Protein AF-A0A2W6BAG3-F1 (afdb_monomer_lite)

Secondary structure (DSSP, 8-state):
-HHHHHHHHS-TT-HHHHHHHHHHHH-EEEEEEE-SS-EEEEEE--TTPPPPTT---EEEEEEEE--TT-TT-EEEEEEEETTEEEE-

Foldseek 3Di:
DVVVQLCVVPVVPDPLSVLQVVQVVPWDFPDWDDPVQDIKTFTDGDPPRDFDPPQDWDKDWDDFAADPPDPRGDTDMWTGGRRHTGID

Sequence (88 aa):
MEKAVLEKLLNEKSELFQILIKQYLALQVLDREYTGVGIWTNFSTPAGTIKLSGSPSFWFGDVHAKIKGLEHGAAFELLVEDGVFECL

Radius of gyration: 13.29 Å; chains: 1; bounding box: 29×22×34 Å

pLDDT: mean 84.79, std 5.96, range [63.97, 94.25]

Structure (mmCIF, N/CA/C/O backbone):
data_AF-A0A2W6BAG3-F1
#
_entry.id   AF-A0A2W6BAG3-F1
#
loop_
_atom_site.group_PDB
_atom_site.id
_atom_site.type_symbol
_atom_site.label_atom_id
_atom_site.label_alt_id
_atom_site.label_comp_id
_atom_site.label_asym_id
_atom_site.label_entity_id
_atom_site.label_seq_id
_atom_site.pdbx_PDB_ins_code
_atom_site.Cartn_x
_atom_site.Cartn_y
_atom_site.Cartn_z
_atom_site.occupancy
_atom_site.B_iso_or_equiv
_atom_site.auth_seq_id
_atom_site.auth_comp_id
_atom_site.auth_asym_id
_atom_site.auth_atom_id
_atom_site.pdbx_PDB_model_num
ATOM 1 N N . MET A 1 1 ? 9.351 -5.984 -3.708 1.00 71.75 1 MET A N 1
ATOM 2 C CA . MET A 1 1 ? 9.732 -4.660 -4.253 1.00 71.75 1 MET A CA 1
ATOM 3 C C . MET A 1 1 ? 8.996 -3.565 -3.488 1.00 71.75 1 MET A C 1
ATOM 5 O O . MET A 1 1 ? 9.622 -2.663 -2.955 1.00 71.75 1 MET A O 1
ATOM 9 N N . GLU A 1 2 ? 7.690 -3.736 -3.348 1.00 76.94 2 GLU A N 1
ATOM 10 C CA . GLU A 1 2 ? 6.694 -2.966 -2.608 1.00 76.94 2 GLU A CA 1
ATOM 11 C C . GLU A 1 2 ? 7.152 -2.567 -1.193 1.00 76.94 2 GLU A C 1
ATOM 13 O O . GLU A 1 2 ? 7.123 -1.392 -0.853 1.00 76.94 2 GLU A O 1
ATOM 18 N N . LYS A 1 3 ? 7.706 -3.491 -0.391 1.00 78.75 3 LYS A N 1
ATOM 19 C CA . LYS A 1 3 ? 8.254 -3.155 0.941 1.00 78.75 3 LYS A CA 1
ATOM 20 C C . LYS A 1 3 ? 9.314 -2.038 0.900 1.00 78.75 3 LYS A C 1
ATOM 22 O O . LYS A 1 3 ? 9.264 -1.127 1.715 1.00 78.75 3 LYS A O 1
ATOM 27 N N . ALA A 1 4 ? 10.245 -2.094 -0.055 1.00 81.69 4 ALA A N 1
ATOM 28 C CA . ALA A 1 4 ? 11.309 -1.095 -0.188 1.00 81.69 4 ALA A CA 1
ATOM 29 C C . ALA A 1 4 ? 10.780 0.256 -0.700 1.00 81.69 4 ALA A C 1
ATOM 31 O O . ALA A 1 4 ? 11.371 1.300 -0.441 1.00 81.69 4 ALA A O 1
ATOM 32 N N . VAL A 1 5 ? 9.667 0.237 -1.438 1.00 82.62 5 VAL A N 1
ATOM 33 C CA . VAL A 1 5 ? 8.942 1.444 -1.848 1.00 82.62 5 VAL A CA 1
ATOM 34 C C . VAL A 1 5 ? 8.259 2.075 -0.640 1.00 82.62 5 VAL A C 1
ATOM 36 O O . VAL A 1 5 ? 8.405 3.275 -0.427 1.00 82.62 5 VAL A O 1
ATOM 39 N N . LEU A 1 6 ? 7.590 1.271 0.191 1.00 80.06 6 LEU A N 1
ATOM 40 C CA . LEU A 1 6 ? 6.954 1.742 1.422 1.00 80.06 6 LEU A CA 1
ATOM 41 C C . LEU A 1 6 ? 7.969 2.335 2.396 1.00 80.06 6 LEU A C 1
ATOM 43 O O . LEU A 1 6 ? 7.717 3.411 2.920 1.00 80.06 6 LEU A O 1
ATOM 47 N N . GLU A 1 7 ? 9.131 1.703 2.578 1.00 81.81 7 GLU A N 1
ATOM 48 C CA . GLU A 1 7 ? 10.243 2.251 3.378 1.00 81.81 7 GLU A CA 1
ATOM 49 C C . GLU A 1 7 ? 10.682 3.651 2.906 1.00 81.81 7 GLU A C 1
ATOM 51 O O . GLU A 1 7 ? 11.087 4.481 3.714 1.00 81.81 7 GLU A O 1
ATOM 56 N N . LYS A 1 8 ? 10.576 3.941 1.602 1.00 81.44 8 LYS A N 1
ATOM 57 C CA . LYS A 1 8 ? 10.920 5.252 1.035 1.00 81.44 8 LYS A CA 1
ATOM 58 C C . LYS A 1 8 ? 9.779 6.265 1.108 1.00 81.44 8 LYS A C 1
ATOM 60 O O . LYS A 1 8 ? 10.036 7.424 1.414 1.00 81.44 8 LYS A O 1
ATOM 65 N N . LEU A 1 9 ? 8.548 5.842 0.810 1.00 78.62 9 LEU A N 1
ATOM 66 C CA . LEU A 1 9 ? 7.352 6.698 0.829 1.00 78.62 9 LEU A CA 1
ATOM 67 C C . LEU A 1 9 ? 7.051 7.184 2.244 1.00 78.62 9 LEU A C 1
ATOM 69 O O . LEU A 1 9 ? 6.612 8.309 2.469 1.00 78.62 9 LEU A O 1
ATOM 73 N N . LEU A 1 10 ? 7.274 6.304 3.206 1.00 76.38 10 LEU A N 1
ATOM 74 C CA . LEU A 1 10 ? 6.894 6.499 4.580 1.00 76.38 10 LEU A CA 1
ATOM 75 C C . LEU A 1 10 ? 8.183 6.616 5.376 1.00 76.38 10 LEU A C 1
ATOM 77 O O . LEU A 1 10 ? 8.785 5.611 5.740 1.00 76.38 10 LEU A O 1
ATOM 81 N N . ASN A 1 11 ? 8.605 7.860 5.619 1.00 70.75 11 ASN A N 1
ATOM 82 C CA . ASN A 1 11 ? 9.776 8.188 6.431 1.00 70.75 11 ASN A CA 1
ATOM 83 C C . ASN A 1 11 ? 9.837 7.242 7.643 1.00 70.75 11 ASN A C 1
ATOM 85 O O . ASN A 1 11 ? 8.919 7.271 8.473 1.00 70.75 11 ASN A O 1
ATOM 89 N N . GLU A 1 12 ? 10.881 6.400 7.692 1.00 63.97 12 GLU A N 1
ATOM 90 C CA . GLU A 1 12 ? 10.967 5.075 8.351 1.00 63.97 12 GLU A CA 1
ATOM 91 C C . GLU A 1 12 ? 10.584 5.030 9.853 1.00 63.97 12 GLU A C 1
ATOM 93 O O . GLU A 1 12 ? 10.587 3.974 10.489 1.00 63.97 12 GLU A O 1
ATOM 98 N N . LYS A 1 13 ? 10.257 6.175 10.460 1.00 65.38 13 LYS A N 1
ATOM 99 C CA . LYS A 1 13 ? 10.037 6.379 11.896 1.00 65.38 13 LYS A CA 1
ATOM 100 C C . LYS A 1 13 ? 8.660 6.933 12.274 1.00 65.38 13 LYS A C 1
ATOM 102 O O . LYS A 1 13 ? 8.411 7.112 13.463 1.00 65.38 13 LYS A O 1
ATOM 107 N N . SER A 1 14 ? 7.774 7.231 11.322 1.00 80.69 14 SER A N 1
ATOM 108 C CA . SER A 1 14 ? 6.427 7.715 11.668 1.00 80.69 14 SER A CA 1
ATOM 109 C C . SER A 1 14 ? 5.531 6.584 12.200 1.00 80.69 14 SER A C 1
ATOM 111 O O . SER A 1 14 ? 5.640 5.436 11.773 1.00 80.69 14 SER A O 1
ATOM 113 N N . GLU A 1 15 ? 4.618 6.894 13.125 1.00 81.88 15 GLU A N 1
ATOM 114 C CA . GLU A 1 15 ? 3.609 5.933 13.610 1.00 81.88 15 GLU A CA 1
ATOM 115 C C . GLU A 1 15 ? 2.752 5.388 12.455 1.00 81.88 15 GLU A C 1
ATOM 117 O O . GLU A 1 15 ? 2.474 4.191 12.376 1.00 81.88 15 GLU A O 1
ATOM 122 N N . LEU A 1 16 ? 2.431 6.265 11.501 1.00 84.25 16 LEU A N 1
ATOM 123 C CA . LEU A 1 16 ? 1.726 5.938 10.268 1.00 84.25 16 LEU A CA 1
ATOM 124 C C . LEU A 1 16 ? 2.464 4.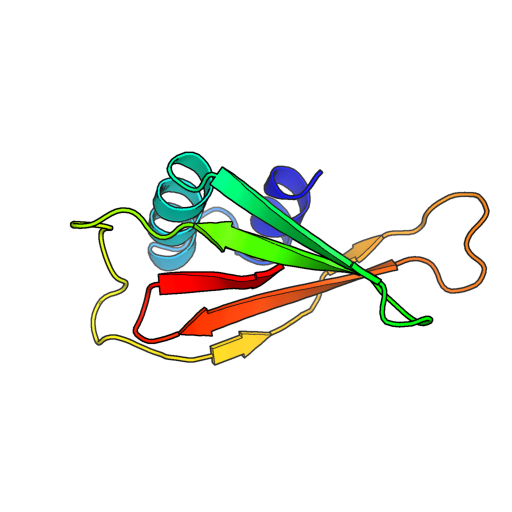854 9.463 1.00 84.25 16 LEU A C 1
ATOM 126 O O . LEU A 1 16 ? 1.838 3.874 9.065 1.00 84.25 16 LEU A O 1
ATOM 130 N N . PHE A 1 17 ? 3.790 4.961 9.295 1.00 84.38 17 PHE A N 1
ATOM 131 C CA . PHE A 1 17 ? 4.596 3.931 8.622 1.00 84.38 17 PHE A CA 1
ATOM 132 C C . PHE A 1 17 ? 4.461 2.562 9.284 1.00 84.38 17 PHE A C 1
ATOM 134 O O . PHE A 1 17 ? 4.239 1.554 8.613 1.00 84.38 17 PHE A O 1
ATOM 141 N N . GLN A 1 18 ? 4.579 2.528 10.612 1.00 86.94 18 GLN A N 1
ATOM 142 C CA . GLN A 1 18 ? 4.551 1.282 11.375 1.00 86.94 18 GLN A CA 1
ATOM 143 C C . GLN A 1 18 ? 3.195 0.579 11.270 1.00 86.94 18 GLN A C 1
ATOM 145 O O . GLN A 1 18 ? 3.144 -0.652 11.259 1.00 86.94 18 GLN A O 1
ATOM 150 N N . ILE A 1 19 ? 2.101 1.338 11.177 1.00 90.19 19 ILE A N 1
ATOM 151 C CA . ILE A 1 19 ? 0.763 0.778 10.964 1.00 90.19 19 ILE A CA 1
ATOM 152 C C . ILE A 1 19 ? 0.615 0.284 9.521 1.00 90.19 19 ILE A C 1
ATOM 154 O O . ILE A 1 19 ? 0.250 -0.874 9.329 1.00 90.19 19 ILE A O 1
ATOM 158 N N . LEU A 1 20 ? 0.963 1.091 8.515 1.00 89.69 20 LEU A N 1
ATOM 159 C CA . LEU A 1 20 ? 0.809 0.707 7.104 1.00 89.69 20 LEU A CA 1
ATOM 160 C C . LEU A 1 20 ? 1.684 -0.494 6.708 1.00 89.69 20 LEU A C 1
ATOM 162 O O . LEU A 1 20 ? 1.224 -1.361 5.971 1.00 89.69 20 LEU A O 1
ATOM 166 N N . ILE A 1 21 ? 2.903 -0.621 7.248 1.00 88.38 21 ILE A N 1
ATOM 167 C CA . ILE A 1 21 ? 3.736 -1.828 7.079 1.00 88.38 21 ILE A CA 1
ATOM 168 C C . ILE A 1 21 ? 3.041 -3.060 7.663 1.00 88.38 21 ILE A C 1
ATOM 170 O O . ILE A 1 21 ? 3.040 -4.116 7.033 1.00 88.38 21 ILE A O 1
ATOM 174 N N . LYS A 1 22 ? 2.461 -2.956 8.865 1.00 89.00 22 LYS A N 1
ATOM 175 C C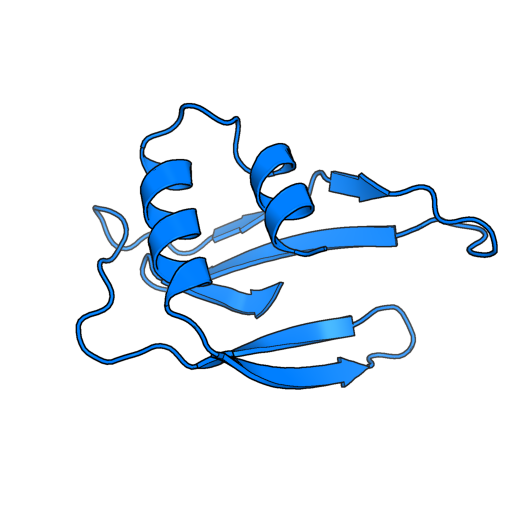A . LYS A 1 22 ? 1.756 -4.084 9.495 1.00 89.00 22 LYS A CA 1
ATOM 176 C C . LYS A 1 22 ? 0.531 -4.495 8.690 1.00 89.00 22 LYS A C 1
ATOM 178 O O . LYS A 1 22 ? 0.300 -5.692 8.557 1.00 89.00 22 LYS A O 1
ATOM 183 N N . GLN A 1 23 ? -0.212 -3.523 8.157 1.00 91.19 23 GLN A N 1
ATOM 184 C CA . GLN A 1 23 ? -1.312 -3.789 7.235 1.00 91.19 23 GLN A CA 1
ATOM 185 C C . GLN A 1 23 ? -0.781 -4.526 6.006 1.00 91.19 23 GLN A C 1
ATOM 187 O O . GLN A 1 23 ? -1.157 -5.675 5.818 1.00 91.19 23 GLN A O 1
ATOM 192 N N . TYR A 1 24 ? 0.172 -3.941 5.268 1.00 88.38 24 TYR A N 1
ATOM 193 C CA . TYR A 1 24 ? 0.778 -4.524 4.062 1.00 88.38 24 TYR A CA 1
ATOM 194 C C . TYR A 1 24 ? 1.275 -5.965 4.266 1.00 88.38 24 TYR A C 1
ATOM 196 O O . TYR A 1 24 ? 1.016 -6.831 3.436 1.00 88.38 24 TYR A O 1
ATOM 204 N N . LEU A 1 25 ? 1.950 -6.255 5.384 1.00 87.56 25 LEU A N 1
ATOM 205 C CA . LEU A 1 25 ? 2.441 -7.605 5.699 1.00 87.56 25 LEU A CA 1
ATOM 206 C C . LEU A 1 25 ? 1.323 -8.632 5.945 1.00 87.56 25 LEU A C 1
ATOM 208 O O . LEU A 1 25 ? 1.587 -9.832 5.875 1.00 87.56 25 LEU A O 1
ATOM 212 N N . ALA A 1 26 ? 0.110 -8.179 6.257 1.00 88.75 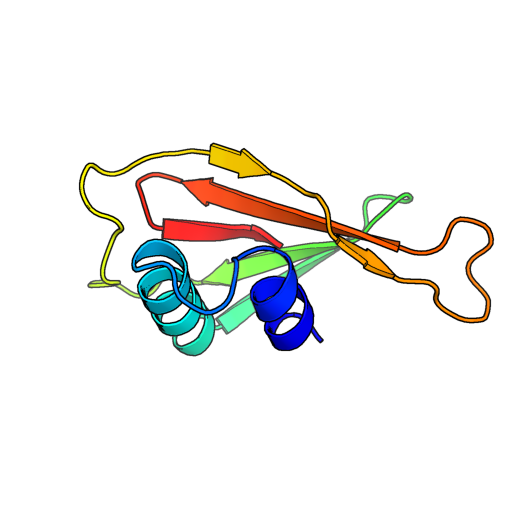26 ALA A N 1
ATOM 213 C CA . ALA A 1 26 ? -1.072 -9.016 6.423 1.00 88.75 26 ALA A CA 1
ATOM 214 C C . ALA A 1 26 ? -1.931 -9.113 5.148 1.00 88.75 26 ALA A C 1
ATOM 216 O O . ALA A 1 26 ? -2.823 -9.962 5.093 1.00 88.75 26 ALA A O 1
ATOM 217 N N . LEU A 1 27 ? -1.682 -8.271 4.138 1.00 87.81 27 LEU A N 1
ATOM 218 C CA . LEU A 1 27 ? -2.421 -8.302 2.879 1.00 87.81 27 LEU A CA 1
ATOM 219 C C . LEU A 1 27 ? -1.943 -9.449 1.982 1.00 87.81 27 LEU A C 1
ATOM 221 O O . LEU A 1 27 ? -0.784 -9.867 2.011 1.00 87.81 27 LEU A O 1
ATOM 225 N N . GLN A 1 28 ? -2.840 -9.918 1.121 1.00 86.50 28 GLN A N 1
ATOM 226 C CA . GLN A 1 28 ? -2.506 -10.771 -0.014 1.00 86.50 28 GLN A CA 1
ATOM 227 C C . GLN A 1 28 ? -2.765 -9.991 -1.297 1.00 86.50 28 GLN A C 1
ATOM 229 O O . GLN A 1 28 ? -3.736 -9.247 -1.382 1.00 86.50 28 GLN A O 1
ATOM 234 N N . VAL A 1 29 ? -1.902 -10.151 -2.298 1.00 89.19 29 VAL A N 1
ATOM 235 C CA . VAL A 1 29 ? -2.156 -9.572 -3.622 1.00 89.19 29 VAL A CA 1
ATOM 236 C C . VAL A 1 29 ? -3.342 -10.304 -4.243 1.00 89.19 29 VAL A C 1
ATOM 238 O O . VAL A 1 29 ? -3.276 -11.524 -4.409 1.00 89.19 29 VAL A O 1
ATOM 241 N N . LEU A 1 30 ? -4.402 -9.569 -4.575 1.00 89.69 30 LEU A N 1
ATOM 242 C CA . LEU A 1 30 ? -5.575 -10.102 -5.270 1.00 89.69 30 LEU A CA 1
ATOM 243 C C . LEU A 1 30 ? -5.315 -10.168 -6.770 1.00 89.69 30 LEU A C 1
ATOM 245 O O . LEU A 1 30 ? -5.427 -11.231 -7.380 1.00 89.69 30 LEU A O 1
ATOM 249 N N . ASP A 1 31 ? -4.913 -9.040 -7.344 1.00 90.69 31 ASP A N 1
ATOM 250 C CA . ASP A 1 31 ? -4.606 -8.922 -8.758 1.00 90.69 31 ASP A CA 1
ATOM 251 C C . ASP A 1 31 ? -3.606 -7.791 -9.021 1.00 90.69 31 ASP A C 1
ATOM 253 O O . ASP A 1 31 ? -3.169 -7.066 -8.121 1.00 90.69 31 ASP A O 1
ATOM 257 N N . ARG A 1 32 ? -3.185 -7.716 -10.283 1.00 90.69 32 ARG A N 1
ATOM 258 C CA . ARG A 1 32 ? -2.403 -6.608 -10.810 1.00 90.69 32 ARG A CA 1
ATOM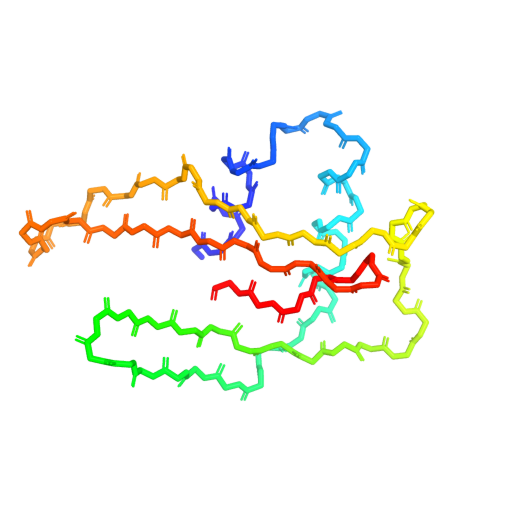 259 C C . ARG A 1 32 ? -3.045 -6.129 -12.097 1.00 90.69 32 ARG A C 1
ATOM 261 O O . ARG A 1 32 ? -3.153 -6.906 -13.048 1.00 90.69 32 ARG A O 1
ATOM 268 N N . GLU A 1 33 ? -3.418 -4.861 -12.140 1.00 89.75 33 GLU A N 1
ATOM 269 C CA . GLU A 1 33 ? -4.037 -4.238 -13.303 1.00 89.75 33 GLU A CA 1
ATOM 270 C C . GLU A 1 33 ? -3.002 -3.430 -14.086 1.00 89.75 33 GLU A C 1
ATOM 272 O O . GLU A 1 33 ? -2.377 -2.516 -13.552 1.00 8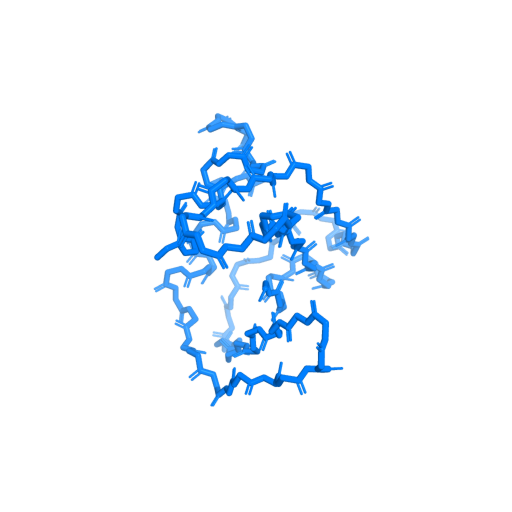9.75 33 GLU A O 1
ATOM 277 N N . TYR A 1 34 ? -2.820 -3.755 -15.368 1.00 85.38 34 TYR A N 1
ATOM 278 C CA . TYR A 1 34 ? -1.953 -2.996 -16.265 1.00 85.38 34 TYR A CA 1
ATOM 279 C C . TYR A 1 34 ? -2.759 -1.941 -17.024 1.00 85.38 34 TYR A C 1
ATOM 281 O O . TYR A 1 34 ? -3.654 -2.276 -17.798 1.00 85.38 34 TYR A O 1
ATOM 289 N N . THR A 1 35 ? -2.397 -0.670 -16.859 1.00 82.06 35 THR A N 1
ATOM 290 C CA . THR A 1 35 ? -3.142 0.468 -17.432 1.00 82.06 35 THR A CA 1
ATOM 291 C C . THR A 1 35 ? -2.556 0.985 -18.748 1.00 82.06 35 THR A C 1
ATOM 293 O O . THR A 1 35 ? -3.008 1.993 -19.284 1.00 82.06 35 THR A O 1
ATOM 296 N N . GLY A 1 36 ? -1.505 0.344 -19.268 1.00 79.69 36 GLY A N 1
ATOM 297 C CA . GLY A 1 36 ? -0.723 0.847 -20.405 1.00 79.69 36 GLY A CA 1
ATOM 298 C C . GLY A 1 36 ? 0.406 1.799 -20.004 1.00 79.69 36 GLY A C 1
ATOM 299 O O . GLY A 1 36 ? 1.432 1.838 -20.678 1.00 79.69 36 GLY A O 1
ATOM 300 N N . VAL A 1 37 ? 0.259 2.513 -18.884 1.00 78.31 37 VAL A N 1
ATOM 301 C CA . VAL A 1 37 ? 1.264 3.461 -18.360 1.00 78.31 37 VAL A CA 1
ATOM 302 C C . VAL A 1 37 ? 1.788 3.093 -16.969 1.00 78.31 37 VAL A C 1
ATOM 304 O O . VAL A 1 37 ? 2.750 3.695 -16.502 1.00 78.31 37 VAL A O 1
ATOM 307 N N . GLY A 1 38 ? 1.199 2.085 -16.322 1.00 77.56 38 GLY A N 1
ATOM 308 C CA . GLY A 1 38 ? 1.589 1.622 -14.995 1.00 77.56 38 GLY A CA 1
ATOM 309 C C . GLY A 1 38 ? 0.939 0.291 -14.627 1.00 77.56 38 GLY A C 1
ATOM 310 O O . GLY A 1 38 ? 0.270 -0.342 -15.450 1.00 77.56 38 GLY A O 1
ATOM 311 N N . ILE A 1 39 ? 1.174 -0.136 -13.388 1.00 84.06 39 ILE A N 1
ATOM 312 C CA . ILE A 1 39 ? 0.562 -1.320 -12.786 1.00 84.06 39 ILE A CA 1
ATOM 313 C C . ILE A 1 39 ? -0.020 -0.897 -11.445 1.00 84.06 39 ILE A C 1
ATOM 315 O O . ILE A 1 39 ? 0.714 -0.336 -10.640 1.00 84.06 39 ILE A O 1
ATOM 319 N N . TRP A 1 40 ? -1.288 -1.214 -11.212 1.00 83.44 40 TRP A N 1
ATOM 320 C CA . TRP A 1 40 ? -1.891 -1.172 -9.884 1.00 83.44 40 TRP A CA 1
ATOM 321 C C . TRP A 1 40 ? -1.828 -2.557 -9.264 1.00 83.44 40 TRP A C 1
ATOM 323 O O . TRP A 1 40 ? -2.176 -3.540 -9.922 1.00 83.44 40 TRP A O 1
ATOM 333 N N . THR A 1 41 ? -1.378 -2.659 -8.019 1.00 87.25 41 THR A N 1
ATOM 334 C CA . THR A 1 41 ? -1.448 -3.897 -7.241 1.00 87.25 41 THR A CA 1
ATOM 335 C C . THR A 1 41 ? -2.586 -3.782 -6.244 1.00 87.25 41 THR A C 1
ATOM 337 O O . THR A 1 41 ? -2.488 -3.041 -5.268 1.00 87.25 41 THR A O 1
ATOM 340 N N . ASN A 1 42 ? -3.650 -4.546 -6.476 1.00 84.94 42 ASN A N 1
ATOM 341 C CA . ASN A 1 42 ? -4.803 -4.577 -5.587 1.00 84.94 42 ASN A CA 1
ATOM 342 C C . ASN A 1 42 ? -4.596 -5.628 -4.495 1.00 84.94 42 ASN A C 1
ATOM 344 O O . ASN A 1 42 ? -4.099 -6.735 -4.746 1.00 84.94 42 ASN A O 1
ATOM 348 N N . PHE A 1 43 ? -4.989 -5.290 -3.271 1.00 87.12 43 PHE A N 1
ATOM 349 C CA . PHE A 1 43 ? -4.738 -6.107 -2.092 1.00 87.12 43 PHE A CA 1
ATOM 350 C C . PHE A 1 43 ? -6.033 -6.552 -1.412 1.00 87.12 43 PHE A C 1
ATOM 352 O O . PHE A 1 43 ? -7.051 -5.870 -1.433 1.00 87.12 43 PHE A O 1
ATOM 359 N N . SER A 1 44 ? -5.996 -7.718 -0.771 1.00 88.19 44 SER A N 1
ATOM 360 C CA . SER A 1 44 ? -7.075 -8.179 0.097 1.00 88.19 44 SER A CA 1
ATOM 361 C C . SER A 1 44 ? -6.925 -7.531 1.464 1.00 88.19 44 SER A C 1
ATOM 363 O O . SER A 1 44 ? -5.860 -7.680 2.065 1.00 88.19 44 SER A O 1
ATOM 365 N N . THR A 1 45 ? -7.994 -6.958 2.008 1.00 84.31 45 THR A N 1
ATOM 366 C CA . THR A 1 45 ? -8.016 -6.424 3.376 1.00 84.31 45 THR A CA 1
ATOM 367 C C . THR A 1 45 ? -8.661 -7.427 4.340 1.00 84.31 45 THR A C 1
ATOM 369 O O . THR A 1 45 ? -9.879 -7.624 4.295 1.00 84.31 45 THR A O 1
ATOM 372 N N . PRO A 1 46 ? -7.897 -8.078 5.242 1.00 85.19 46 PRO A N 1
ATOM 373 C CA . PRO A 1 46 ? -8.462 -8.986 6.234 1.00 85.19 46 PRO A CA 1
ATOM 374 C C . PRO A 1 46 ? -9.410 -8.274 7.208 1.00 85.19 46 PRO A C 1
ATOM 376 O O . PRO A 1 46 ? -9.177 -7.133 7.621 1.00 85.19 46 PRO A O 1
ATOM 379 N N . ALA A 1 47 ? -10.452 -8.978 7.656 1.00 82.19 47 ALA A N 1
ATOM 380 C CA . ALA A 1 47 ? -11.294 -8.500 8.748 1.00 82.19 47 ALA A CA 1
ATOM 381 C C . ALA A 1 47 ? -10.455 -8.270 10.021 1.00 82.19 47 ALA A C 1
ATOM 383 O O . ALA A 1 47 ? -9.617 -9.096 10.381 1.00 82.19 47 ALA A O 1
ATOM 384 N N . GLY A 1 48 ? -10.684 -7.148 10.709 1.00 82.75 48 GLY A N 1
ATOM 385 C CA . GLY A 1 48 ? -9.928 -6.784 11.915 1.00 82.75 48 GLY A CA 1
ATOM 386 C C . GLY A 1 48 ? -8.569 -6.129 11.646 1.00 82.75 48 GLY A C 1
ATOM 387 O O . GLY A 1 48 ? -7.783 -5.973 12.581 1.00 82.75 48 GLY A O 1
ATOM 388 N N . THR A 1 49 ? -8.291 -5.724 10.402 1.00 88.69 49 THR A N 1
ATOM 389 C CA . THR A 1 49 ? -7.109 -4.915 10.069 1.00 88.69 49 THR A CA 1
ATOM 390 C C . THR A 1 49 ? -7.061 -3.658 10.942 1.00 88.69 49 THR A C 1
ATOM 392 O O . THR A 1 49 ? -8.032 -2.906 11.035 1.00 88.69 49 THR A O 1
ATOM 395 N N . ILE A 1 50 ? -5.922 -3.443 11.606 1.00 89.94 50 ILE A N 1
ATOM 396 C CA . ILE A 1 50 ? -5.677 -2.265 12.446 1.00 89.94 50 ILE A CA 1
ATOM 397 C C . ILE A 1 50 ? -5.673 -1.038 11.543 1.00 89.94 50 ILE A C 1
ATOM 399 O O . ILE A 1 50 ? -4.816 -0.957 10.672 1.00 89.94 50 ILE A O 1
ATOM 403 N N . LYS A 1 51 ? -6.584 -0.090 11.764 1.00 92.00 51 LYS A N 1
ATOM 404 C CA . LYS A 1 51 ? -6.687 1.156 10.991 1.00 92.00 51 LYS A CA 1
ATOM 405 C C . LYS A 1 51 ? -5.781 2.251 11.548 1.00 92.00 51 LYS A C 1
ATOM 407 O O . LYS A 1 51 ? -5.460 2.259 12.738 1.00 92.00 51 LYS A O 1
ATOM 412 N N . LEU A 1 52 ? -5.410 3.205 10.698 1.00 91.75 52 LEU A N 1
ATOM 413 C CA . LEU A 1 52 ? -4.838 4.473 11.149 1.00 91.75 52 LEU A CA 1
ATOM 414 C C . LEU A 1 52 ? -5.844 5.238 12.022 1.00 91.75 52 LEU A C 1
ATOM 416 O O . LEU A 1 52 ? -7.048 5.243 11.758 1.00 91.75 52 LEU A O 1
ATOM 420 N N . SER A 1 53 ? -5.339 5.914 13.055 1.00 90.69 53 SER A N 1
ATOM 421 C CA . SER A 1 53 ? -6.170 6.745 13.931 1.00 90.69 53 SER A CA 1
ATOM 422 C C . SER A 1 53 ? -6.849 7.863 13.137 1.00 90.69 53 SER A C 1
ATOM 424 O O . SER A 1 53 ? -6.211 8.525 12.319 1.00 90.69 53 SER A O 1
ATOM 426 N N . GLY A 1 54 ? -8.144 8.068 13.379 1.00 91.31 54 GLY A N 1
ATOM 427 C CA . GLY A 1 54 ? -8.949 9.068 12.676 1.00 91.31 54 GLY A CA 1
ATOM 428 C C . GLY A 1 54 ? -9.413 8.661 11.276 1.00 91.31 54 GLY A C 1
ATOM 429 O O . GLY A 1 54 ? -10.046 9.482 10.621 1.00 91.31 54 GLY A O 1
ATOM 430 N N . SER A 1 55 ? -9.140 7.426 10.827 1.00 92.38 55 SER A N 1
ATOM 431 C CA . SER A 1 55 ? -9.632 6.902 9.543 1.00 92.38 55 SER A CA 1
ATOM 432 C C . SER A 1 55 ? -9.339 7.801 8.321 1.00 92.38 55 SER A C 1
ATOM 434 O O . SER A 1 55 ? -10.230 8.050 7.508 1.00 92.38 55 SER A O 1
ATOM 436 N N . PRO A 1 56 ? -8.114 8.339 8.164 1.00 93.38 56 PRO A N 1
ATOM 437 C CA . PRO A 1 56 ? -7.815 9.222 7.045 1.00 93.38 56 PRO A CA 1
ATOM 438 C C . PRO A 1 56 ? -7.828 8.461 5.713 1.00 93.38 56 PRO A C 1
ATOM 440 O O . PRO A 1 56 ? -7.353 7.328 5.636 1.00 93.38 56 PRO A O 1
ATOM 443 N N . SER A 1 57 ? -8.285 9.134 4.657 1.00 94.25 57 SER A N 1
ATOM 444 C CA . SER A 1 57 ? -8.077 8.708 3.271 1.00 94.25 57 SER A CA 1
ATOM 445 C C . SER A 1 57 ? -7.137 9.685 2.580 1.00 94.25 57 SER A C 1
ATOM 447 O O . SER A 1 57 ? -7.330 10.901 2.672 1.00 94.25 57 SER A O 1
ATOM 449 N N . PHE A 1 58 ? -6.105 9.173 1.919 1.00 91.00 58 PHE A N 1
ATOM 450 C CA . PHE A 1 58 ? -5.119 9.989 1.221 1.00 91.00 58 PHE A CA 1
ATOM 451 C C . PHE A 1 58 ? -4.387 9.179 0.153 1.00 91.00 58 PHE A C 1
ATOM 453 O O . PHE A 1 58 ? -4.233 7.964 0.250 1.00 91.00 58 PHE A O 1
ATOM 460 N N . TRP A 1 59 ? -3.907 9.896 -0.855 1.00 90.56 59 TRP A N 1
ATOM 461 C CA . TRP A 1 59 ? -3.121 9.368 -1.958 1.00 90.56 59 TRP A CA 1
ATOM 462 C C . TRP A 1 59 ? -1.870 10.223 -2.093 1.00 90.56 59 TRP A C 1
ATOM 464 O O . TRP A 1 59 ? -1.946 11.454 -2.077 1.00 90.56 59 TRP A O 1
ATOM 474 N N . PHE A 1 60 ? -0.712 9.577 -2.166 1.00 85.06 60 PHE A N 1
ATOM 475 C CA . PHE A 1 60 ? 0.560 10.262 -2.325 1.00 85.06 60 PHE A CA 1
ATOM 476 C C . PHE A 1 60 ? 1.585 9.373 -3.031 1.00 85.06 60 PHE A C 1
ATOM 478 O O . PHE A 1 60 ? 1.584 8.152 -2.884 1.00 85.06 60 PHE A O 1
ATOM 485 N N . GLY A 1 61 ? 2.492 10.006 -3.768 1.00 78.69 61 GLY A N 1
ATOM 486 C CA . GLY A 1 61 ? 3.619 9.358 -4.424 1.00 78.69 61 GLY A CA 1
ATOM 487 C C . GLY A 1 61 ? 4.789 10.327 -4.511 1.00 78.69 61 GLY A C 1
ATOM 488 O O . GLY A 1 61 ? 4.648 11.417 -5.052 1.00 78.69 61 GLY A O 1
ATOM 489 N N . ASP A 1 62 ? 5.929 9.943 -3.939 1.00 75.81 62 ASP A N 1
ATOM 490 C CA . ASP A 1 62 ? 7.198 10.691 -4.032 1.00 75.81 62 ASP A CA 1
ATOM 491 C C . ASP A 1 62 ? 8.398 9.730 -4.139 1.00 75.81 62 ASP A C 1
ATOM 493 O O . ASP A 1 62 ? 9.536 10.027 -3.775 1.00 75.81 62 ASP A O 1
ATOM 497 N N . VAL A 1 63 ? 8.140 8.504 -4.605 1.00 80.31 63 VAL A N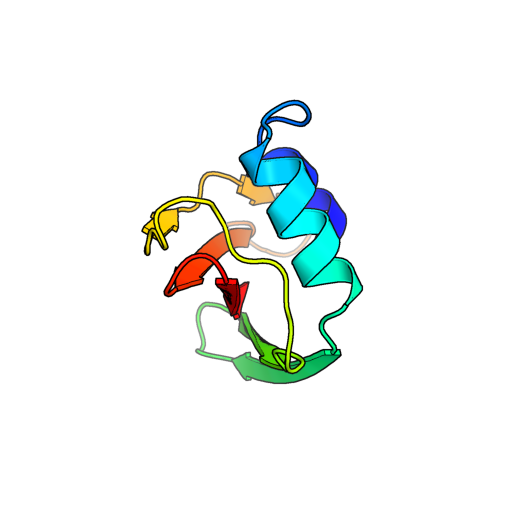 1
ATOM 498 C CA . VAL A 1 63 ? 9.178 7.491 -4.794 1.00 80.31 63 VAL A CA 1
ATOM 499 C C . VAL A 1 63 ? 9.303 7.171 -6.266 1.00 80.31 63 VAL A C 1
ATOM 501 O O . VAL A 1 63 ? 8.420 6.577 -6.879 1.00 80.31 63 VAL A O 1
ATOM 504 N N . HIS A 1 64 ? 10.462 7.529 -6.812 1.00 82.56 64 HIS A N 1
ATOM 505 C CA . HIS A 1 64 ? 10.851 7.228 -8.179 1.00 82.56 64 HIS A CA 1
ATOM 506 C C . HIS A 1 64 ? 11.980 6.197 -8.197 1.00 82.56 64 HIS A C 1
ATOM 508 O O . HIS A 1 64 ? 12.971 6.314 -7.468 1.00 82.56 64 HIS A O 1
ATOM 514 N N . ALA A 1 65 ? 11.864 5.198 -9.067 1.00 80.81 65 ALA A N 1
ATOM 515 C CA . ALA A 1 65 ? 12.909 4.221 -9.326 1.00 80.81 65 ALA A CA 1
ATOM 516 C C . ALA A 1 65 ? 13.465 4.381 -10.740 1.00 80.81 65 ALA A C 1
ATOM 518 O O . ALA A 1 65 ? 12.738 4.412 -11.731 1.00 80.81 65 ALA A O 1
ATOM 519 N N . LYS A 1 66 ? 14.794 4.405 -10.841 1.00 82.31 66 LYS A N 1
ATOM 520 C CA . LYS A 1 66 ? 15.484 4.232 -12.119 1.00 82.31 66 LYS A CA 1
ATOM 521 C C . LYS A 1 66 ? 15.637 2.742 -12.379 1.00 82.31 66 LYS A C 1
ATOM 523 O O . LYS A 1 66 ? 16.415 2.074 -11.701 1.00 82.31 66 LYS A O 1
ATOM 528 N N . ILE A 1 67 ? 14.904 2.233 -13.360 1.00 80.88 67 ILE A N 1
ATOM 529 C CA . ILE A 1 67 ? 14.966 0.830 -13.765 1.00 80.88 67 ILE A CA 1
ATOM 530 C C . ILE A 1 67 ? 15.655 0.765 -15.125 1.00 80.88 67 ILE A C 1
ATOM 532 O O . ILE A 1 67 ? 15.263 1.447 -16.070 1.00 80.88 67 ILE A O 1
ATOM 536 N N . LYS A 1 68 ? 16.714 -0.043 -15.227 1.00 82.50 68 LYS A N 1
ATOM 537 C CA . LYS A 1 68 ? 17.437 -0.224 -16.489 1.00 82.50 68 LYS A CA 1
ATOM 538 C C . LYS A 1 68 ? 16.472 -0.769 -17.548 1.00 82.50 68 LYS A C 1
ATOM 540 O O . LYS A 1 68 ? 15.902 -1.836 -17.352 1.00 82.50 68 LYS A O 1
ATOM 545 N N . GLY A 1 69 ? 16.334 -0.052 -18.662 1.00 80.56 69 GLY A N 1
ATOM 546 C CA . GLY A 1 69 ? 15.420 -0.409 -19.754 1.00 80.56 69 GLY A CA 1
ATOM 547 C C . GLY A 1 69 ? 14.086 0.345 -19.753 1.00 80.56 69 GLY A C 1
ATOM 548 O O . GLY A 1 69 ? 13.338 0.203 -20.711 1.00 80.56 69 GLY A O 1
ATOM 549 N N . LEU A 1 70 ? 13.806 1.172 -18.738 1.00 79.31 70 LEU A N 1
ATOM 550 C CA . LEU A 1 70 ? 12.677 2.108 -18.722 1.00 79.31 70 LEU A CA 1
ATOM 551 C C . LEU A 1 70 ? 13.183 3.535 -18.968 1.00 79.31 70 LEU A C 1
ATOM 553 O O . LEU A 1 70 ? 13.959 4.057 -18.169 1.00 79.31 70 LEU A O 1
ATOM 557 N N . GLU A 1 71 ? 12.736 4.164 -20.059 1.00 79.56 71 GLU A N 1
ATOM 558 C CA . GLU A 1 71 ? 13.175 5.509 -20.475 1.00 79.56 71 GLU A CA 1
ATOM 559 C C . GLU A 1 71 ? 12.861 6.581 -19.421 1.00 79.56 71 GLU A C 1
ATOM 561 O O . GLU A 1 71 ? 13.690 7.443 -19.134 1.00 79.56 71 GLU A O 1
ATOM 566 N N . HIS A 1 72 ? 11.693 6.479 -18.786 1.00 81.06 72 HIS A N 1
ATOM 567 C CA . HIS A 1 72 ? 11.222 7.439 -17.783 1.00 81.06 72 HIS A CA 1
ATOM 568 C C . HIS A 1 72 ? 11.308 6.907 -16.342 1.00 81.06 72 HIS A C 1
ATOM 570 O O . HIS A 1 72 ? 10.882 7.576 -15.405 1.00 81.06 72 HIS A O 1
ATOM 576 N N . GLY A 1 73 ? 11.894 5.720 -16.144 1.00 82.69 73 GLY A N 1
ATOM 577 C CA . GLY A 1 73 ? 11.893 5.034 -14.851 1.00 82.69 73 GLY A CA 1
ATOM 578 C C . GLY A 1 73 ? 10.502 4.531 -14.448 1.00 82.69 73 GLY A C 1
ATOM 579 O O . GLY A 1 73 ? 9.677 4.218 -15.301 1.00 82.69 73 GLY A O 1
ATOM 580 N N . ALA A 1 74 ? 10.273 4.413 -13.142 1.00 83.38 74 ALA A N 1
ATOM 581 C CA . ALA A 1 74 ? 8.989 4.072 -12.537 1.00 83.38 74 ALA A CA 1
ATOM 582 C C . ALA A 1 74 ? 8.689 5.032 -11.380 1.00 83.38 74 ALA A C 1
ATOM 584 O O . ALA A 1 74 ? 9.611 5.481 -10.694 1.00 83.38 74 ALA A O 1
ATOM 585 N N . ALA A 1 75 ? 7.414 5.326 -11.157 1.00 83.88 75 ALA A N 1
ATOM 586 C CA . ALA A 1 75 ? 6.917 6.015 -9.973 1.00 83.88 75 ALA A CA 1
ATOM 587 C C . ALA A 1 75 ? 6.033 5.051 -9.178 1.00 83.88 75 ALA A C 1
ATOM 589 O O . ALA A 1 75 ? 5.477 4.115 -9.753 1.00 83.88 75 ALA A O 1
ATOM 590 N N . PHE A 1 76 ? 5.939 5.272 -7.873 1.00 84.88 76 PHE A N 1
ATOM 591 C CA . PHE A 1 76 ? 5.076 4.500 -6.994 1.00 84.88 76 PHE A CA 1
ATOM 592 C C . PHE A 1 76 ? 4.196 5.430 -6.186 1.00 84.88 76 PHE A C 1
ATOM 594 O O . PHE A 1 76 ? 4.668 6.440 -5.650 1.00 84.88 76 PHE A O 1
ATOM 601 N N . GLU A 1 77 ? 2.939 5.043 -6.067 1.00 87.31 77 GLU A N 1
ATOM 602 C CA . GLU A 1 77 ? 1.915 5.840 -5.425 1.00 87.31 77 GLU A CA 1
ATOM 603 C C . GLU A 1 77 ? 1.138 4.947 -4.470 1.00 87.31 77 GLU A C 1
ATOM 605 O O . GLU A 1 77 ? 0.725 3.856 -4.837 1.00 87.31 77 GLU A O 1
ATOM 610 N N . LEU A 1 78 ? 0.975 5.393 -3.229 1.00 88.06 78 LEU A N 1
ATOM 611 C CA . LEU A 1 78 ? 0.231 4.663 -2.216 1.00 88.06 78 LEU A CA 1
ATOM 612 C C . LEU A 1 78 ? -1.142 5.298 -2.038 1.00 88.06 78 LEU A C 1
ATOM 614 O O . LEU A 1 78 ? -1.245 6.506 -1.787 1.00 88.06 78 LEU A O 1
ATOM 618 N N . LEU A 1 79 ? -2.172 4.459 -2.102 1.00 90.69 79 LEU A N 1
ATOM 619 C CA . LEU A 1 79 ? -3.538 4.804 -1.741 1.00 90.69 79 LEU A CA 1
ATOM 620 C C . LEU A 1 79 ? -3.890 4.213 -0.371 1.00 90.69 79 LEU A C 1
ATOM 622 O O . LEU A 1 79 ? -3.724 3.014 -0.123 1.00 90.69 79 LEU A O 1
ATOM 626 N N . VAL A 1 80 ? -4.403 5.070 0.508 1.00 91.94 80 VAL A N 1
ATOM 627 C CA . VAL A 1 80 ? -4.977 4.698 1.802 1.00 91.94 80 VAL A CA 1
ATOM 628 C C . VAL A 1 80 ? -6.427 5.166 1.843 1.00 91.94 80 VAL A C 1
ATOM 630 O O . VAL A 1 80 ? -6.696 6.346 1.613 1.00 91.94 80 VAL A O 1
ATOM 633 N N . GLU A 1 81 ? -7.346 4.269 2.189 1.00 93.12 81 GLU A N 1
ATOM 634 C CA . GLU A 1 81 ? -8.777 4.551 2.327 1.00 93.12 81 GLU A CA 1
ATOM 635 C C . GLU A 1 81 ? -9.281 4.143 3.716 1.00 93.12 81 GLU A C 1
ATOM 637 O O . GLU A 1 81 ? -9.007 3.041 4.182 1.00 93.12 81 GLU A O 1
ATOM 642 N N . ASP A 1 82 ? -9.995 5.034 4.416 1.00 92.88 82 ASP A N 1
ATOM 643 C CA . ASP A 1 82 ? -10.525 4.782 5.772 1.00 92.88 82 ASP A CA 1
ATOM 644 C C . ASP A 1 82 ? -9.445 4.242 6.739 1.00 92.88 82 ASP A C 1
ATOM 646 O O . ASP A 1 82 ? -9.653 3.336 7.551 1.00 92.88 82 ASP A O 1
ATOM 650 N N . GLY A 1 83 ? -8.233 4.792 6.624 1.00 91.56 83 GLY A N 1
ATOM 651 C CA . GLY A 1 83 ? -7.069 4.388 7.403 1.00 91.56 83 GLY A CA 1
ATOM 652 C C . GLY A 1 83 ? -6.509 3.002 7.066 1.00 91.56 83 GLY A C 1
ATOM 653 O O . GLY A 1 83 ? -5.748 2.469 7.880 1.00 91.56 83 GLY A O 1
ATOM 654 N N . VAL A 1 84 ? -6.872 2.417 5.924 1.00 91.81 84 VAL A N 1
ATOM 655 C CA . VAL A 1 84 ? -6.438 1.098 5.447 1.00 91.81 84 VAL A CA 1
ATOM 656 C C . VAL A 1 84 ? -5.664 1.225 4.137 1.00 91.81 84 VAL A C 1
ATOM 658 O O . VAL A 1 84 ? -6.040 1.977 3.247 1.00 91.81 84 VAL A O 1
ATOM 661 N N . PHE A 1 85 ? -4.566 0.487 4.031 1.00 90.81 85 PHE A N 1
ATOM 662 C CA . PHE A 1 85 ? -3.813 0.290 2.802 1.00 90.81 85 PHE A CA 1
ATOM 663 C C . PHE A 1 85 ? -4.702 -0.359 1.740 1.00 90.81 85 PHE A C 1
ATOM 665 O O . PHE A 1 85 ? -5.130 -1.496 1.931 1.00 90.81 85 PHE A O 1
ATOM 672 N N . GLU A 1 86 ? -4.894 0.322 0.613 1.00 87.69 86 GLU A N 1
ATOM 673 C CA . GLU A 1 86 ? -5.766 -0.166 -0.459 1.00 87.69 86 GLU A CA 1
ATOM 674 C C . GLU A 1 86 ? -4.963 -0.638 -1.680 1.00 87.69 86 GLU A C 1
ATOM 676 O O . GLU A 1 86 ? -5.106 -1.779 -2.123 1.00 87.69 86 GLU A O 1
ATOM 681 N N . CYS A 1 87 ? -4.070 0.209 -2.203 1.00 84.62 87 CYS A N 1
ATOM 682 C CA . CYS A 1 87 ? -3.404 -0.039 -3.485 1.00 84.62 87 CYS A CA 1
ATOM 683 C C . CYS A 1 87 ? -1.993 0.574 -3.552 1.00 84.62 87 CYS A C 1
ATOM 685 O O . CYS A 1 87 ? -1.730 1.596 -2.908 1.00 84.62 87 CYS A O 1
ATOM 687 N N . LEU A 1 88 ? -1.102 -0.054 -4.334 1.00 82.44 88 LEU A N 1
ATOM 688 C CA . LEU A 1 88 ? 0.269 0.399 -4.636 1.00 82.44 88 LEU A CA 1
ATOM 689 C C . LEU A 1 88 ? 0.651 0.149 -6.100 1.00 82.44 88 LEU A C 1
ATOM 691 O O . LEU A 1 88 ? 0.293 -0.939 -6.617 1.00 82.44 88 LEU A O 1
#